Protein AF-A0A7Y2L183-F1 (afdb_monomer)

Secondary structure (DSSP, 8-state):
-PPP-TTSS-HHHHHHHHHHHHTSPPEEGGGGS-HHHHTT---EE--

Mean predicted aligned error: 4.04 Å

pLDDT: mean 93.27, std 4.85, range [81.12, 98.62]

Radius of gyration: 15.01 Å; Cα contacts (8 Å, |Δi|>4): 31; chains: 1; bounding box: 26×33×32 Å

Solvent-accessible surface area (backbone atoms only — not comparable to full-atom values): 3096 Å² total; per-residue (Å²): 140,87,86,86,76,82,78,83,61,55,72,68,55,50,50,54,52,48,56,57,59,68,75,49,76,71,34,65,43,36,81,82,36,56,81,75,49,33,76,73,50,84,51,73,32,77,118

Foldseek 3Di:
DDDDDPCPDDPVRVVVVVVVVVPADWDQPLVVDDPVVSVVRGDTDHD

Sequence (47 aa):
MLLHIPGLFSREEVQRIREALEQTEWADGKITAGFQSARAKHNLQLP

Structure (mmCIF, N/CA/C/O backbone):
data_AF-A0A7Y2L183-F1
#
_entry.id   AF-A0A7Y2L183-F1
#
loop_
_atom_site.group_PDB
_atom_site.id
_atom_site.type_symbol
_atom_site.label_atom_id
_atom_site.label_alt_id
_atom_site.label_comp_id
_atom_site.label_asym_id
_atom_site.label_entity_id
_atom_site.label_seq_id
_atom_site.pdbx_PDB_ins_code
_atom_site.Cartn_x
_atom_site.Cartn_y
_atom_site.Cartn_z
_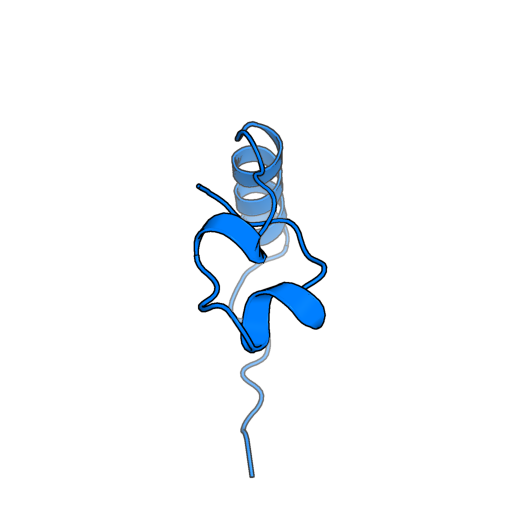atom_site.occupancy
_atom_site.B_iso_or_equiv
_atom_site.auth_seq_id
_atom_site.auth_comp_id
_atom_site.auth_asym_id
_atom_site.auth_atom_id
_atom_site.pdbx_PDB_model_num
ATOM 1 N N . MET A 1 1 ? 0.444 -23.903 7.698 1.00 81.12 1 MET A N 1
ATOM 2 C CA . MET A 1 1 ? -0.873 -23.319 8.036 1.00 81.12 1 MET A CA 1
ATOM 3 C C . MET A 1 1 ? -0.639 -21.878 8.462 1.00 81.12 1 MET A C 1
ATOM 5 O O . MET A 1 1 ? 0.284 -21.661 9.235 1.00 81.12 1 MET A O 1
ATOM 9 N N . LEU A 1 2 ? -1.386 -20.916 7.915 1.00 92.44 2 LEU A N 1
ATOM 10 C CA . LEU A 1 2 ? -1.264 -19.487 8.244 1.00 92.44 2 LEU A CA 1
ATOM 11 C C . LEU A 1 2 ? -2.368 -19.090 9.237 1.00 92.44 2 LEU A C 1
ATOM 13 O O . LEU A 1 2 ? -3.447 -19.678 9.205 1.00 92.44 2 LEU A O 1
ATOM 17 N N . LEU A 1 3 ? -2.090 -18.123 10.115 1.00 95.00 3 LEU A N 1
ATOM 18 C CA . LEU A 1 3 ? -3.039 -17.615 11.112 1.00 95.00 3 LEU A CA 1
ATOM 19 C C . LEU A 1 3 ? -3.658 -16.294 10.643 1.00 95.00 3 LEU A C 1
ATOM 21 O O . LEU A 1 3 ? -2.964 -15.450 10.079 1.00 95.00 3 LEU A O 1
ATOM 25 N N . HIS A 1 4 ? -4.946 -16.095 10.921 1.00 95.44 4 HIS A N 1
ATOM 26 C CA . HIS A 1 4 ? -5.611 -14.805 10.744 1.00 95.44 4 HIS A CA 1
ATOM 27 C C . HIS A 1 4 ? -5.579 -14.000 12.045 1.00 95.44 4 HIS A C 1
ATOM 29 O O . HIS A 1 4 ? -5.900 -14.532 13.106 1.00 95.44 4 HIS A O 1
ATOM 35 N N . ILE A 1 5 ? -5.240 -12.712 11.944 1.00 96.25 5 ILE A N 1
ATOM 36 C CA . ILE A 1 5 ? -5.276 -11.753 13.056 1.00 96.25 5 ILE A CA 1
ATOM 37 C C . ILE A 1 5 ? -6.396 -10.741 12.768 1.00 96.25 5 ILE A C 1
ATOM 39 O O . ILE A 1 5 ? -6.188 -9.805 11.992 1.00 96.25 5 ILE A O 1
ATOM 43 N N . PRO A 1 6 ? -7.610 -10.943 13.310 1.00 96.06 6 PRO A N 1
ATOM 44 C CA . P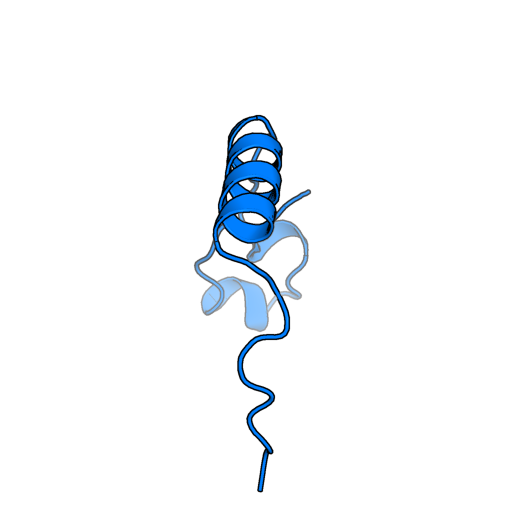RO A 1 6 ? -8.723 -10.033 13.075 1.00 96.06 6 PRO A CA 1
ATOM 45 C C . PRO A 1 6 ? -8.555 -8.731 13.866 1.00 96.06 6 PRO A C 1
ATOM 47 O O . PRO A 1 6 ? -7.944 -8.715 14.931 1.00 96.06 6 PRO A O 1
ATOM 50 N N . GLY A 1 7 ? -9.143 -7.643 13.362 1.00 96.19 7 GLY A N 1
ATOM 51 C CA . GLY A 1 7 ? -9.215 -6.371 14.091 1.00 96.19 7 GLY A CA 1
ATOM 52 C C . GLY A 1 7 ? -7.878 -5.648 14.268 1.00 96.19 7 GLY A C 1
ATOM 53 O O . GLY A 1 7 ? -7.767 -4.828 15.169 1.00 96.19 7 GLY A O 1
ATOM 54 N N . LEU A 1 8 ? -6.875 -5.941 13.428 1.00 97.50 8 LEU A N 1
ATOM 55 C CA . LEU A 1 8 ? -5.569 -5.270 13.476 1.00 97.50 8 LEU A CA 1
ATOM 56 C C . LEU A 1 8 ? -5.673 -3.752 13.254 1.00 97.50 8 LEU A C 1
ATOM 58 O O . LEU A 1 8 ? -4.880 -3.005 13.813 1.00 97.50 8 LEU A O 1
ATOM 62 N N . PHE A 1 9 ? -6.655 -3.322 12.459 1.00 98.06 9 PHE A N 1
ATOM 63 C CA . PHE A 1 9 ? -6.981 -1.916 12.244 1.00 98.06 9 PHE A CA 1
ATOM 64 C C . PHE A 1 9 ? -8.457 -1.659 12.532 1.00 98.06 9 PHE A C 1
ATOM 66 O O . PHE A 1 9 ? -9.321 -2.480 12.192 1.00 98.06 9 PHE A O 1
ATOM 73 N N . SER A 1 10 ? -8.748 -0.492 13.104 1.00 98.38 10 SER A N 1
ATOM 74 C CA . SER A 1 10 ? -10.100 0.062 13.138 1.00 98.38 10 SER A CA 1
ATOM 75 C C . SER A 1 10 ? -10.552 0.493 11.737 1.00 98.38 10 SER A C 1
ATOM 77 O O . SER A 1 10 ? -9.759 0.595 10.796 1.00 98.38 10 SER A O 1
ATOM 79 N N . ARG A 1 11 ? -11.850 0.772 11.567 1.00 98.12 11 ARG A N 1
ATOM 80 C CA . ARG A 1 11 ? -12.381 1.243 10.275 1.00 98.12 11 ARG A CA 1
ATOM 81 C C . ARG A 1 11 ? -11.804 2.608 9.901 1.00 98.12 11 ARG A C 1
ATOM 83 O O . ARG A 1 11 ? -11.508 2.851 8.735 1.00 98.12 11 ARG A O 1
ATOM 90 N N . GLU A 1 12 ? -11.615 3.468 10.892 1.00 98.50 12 GLU A N 1
ATOM 91 C CA . GLU A 1 12 ? -11.090 4.822 10.742 1.00 98.50 12 GLU A CA 1
ATOM 92 C C . GLU A 1 12 ? -9.609 4.799 10.339 1.00 98.50 12 GLU A C 1
ATOM 94 O O . GLU A 1 12 ? -9.173 5.590 9.502 1.00 98.50 12 GLU A O 1
ATOM 99 N N . GLU A 1 13 ? -8.831 3.864 10.891 1.00 98.62 13 GLU A N 1
ATOM 100 C CA . GLU A 1 13 ? -7.435 3.648 10.502 1.00 98.62 13 GLU A CA 1
ATOM 101 C C . GLU A 1 13 ? -7.325 3.141 9.062 1.00 98.62 13 GLU A C 1
ATOM 103 O O . GLU A 1 13 ? -6.531 3.679 8.289 1.00 98.62 13 GLU A O 1
ATOM 108 N N . VAL A 1 14 ? -8.163 2.172 8.669 1.00 98.38 14 VAL A N 1
ATOM 109 C CA . VAL A 1 14 ? -8.215 1.676 7.283 1.00 98.38 14 VAL A 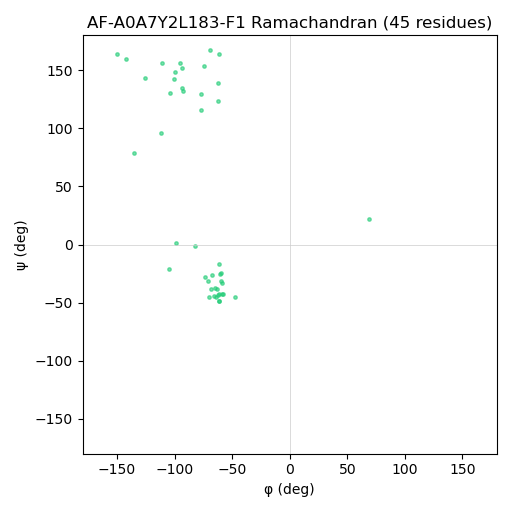CA 1
ATOM 110 C C . VAL A 1 14 ? -8.548 2.801 6.303 1.00 98.38 14 VAL A C 1
ATOM 112 O O . VAL A 1 14 ? -7.919 2.887 5.248 1.00 98.38 14 VAL A O 1
ATOM 115 N N . GLN A 1 15 ? -9.501 3.673 6.647 1.00 98.56 15 GLN A N 1
ATOM 116 C CA . GLN A 1 15 ? -9.884 4.804 5.804 1.00 98.56 15 GLN A CA 1
ATOM 117 C C . GLN A 1 15 ? -8.711 5.769 5.590 1.00 98.56 15 GLN A C 1
ATOM 119 O O . GLN A 1 15 ? -8.379 6.082 4.449 1.00 98.56 15 GLN A O 1
ATOM 124 N N . ARG A 1 16 ? -8.016 6.162 6.664 1.00 98.50 16 ARG A N 1
ATOM 125 C CA . ARG A 1 16 ? -6.850 7.055 6.574 1.00 98.50 16 ARG A CA 1
ATOM 126 C C . ARG A 1 16 ? -5.716 6.453 5.742 1.00 98.50 16 ARG A C 1
ATOM 128 O O . ARG A 1 16 ? -5.102 7.151 4.940 1.00 98.50 16 ARG A O 1
ATOM 135 N N . ILE A 1 17 ? -5.425 5.163 5.930 1.00 98.06 17 ILE A N 1
ATOM 136 C CA . ILE A 1 17 ? -4.391 4.459 5.156 1.00 98.06 17 ILE A CA 1
ATOM 137 C C . ILE A 1 17 ? -4.765 4.449 3.672 1.00 98.06 17 ILE A C 1
ATOM 139 O O . ILE A 1 17 ? -3.918 4.717 2.824 1.00 98.06 17 ILE A O 1
ATOM 143 N N . ARG A 1 18 ? -6.033 4.172 3.352 1.00 97.94 18 ARG A N 1
ATOM 144 C CA . ARG A 1 18 ? -6.531 4.171 1.975 1.00 97.94 18 ARG A CA 1
ATOM 145 C C . ARG A 1 18 ? -6.398 5.540 1.316 1.00 97.94 18 ARG A C 1
ATOM 147 O O . ARG A 1 18 ? -5.855 5.606 0.221 1.00 97.94 18 ARG A O 1
ATOM 154 N N . GLU A 1 19 ? -6.828 6.605 1.986 1.00 98.19 19 GLU A N 1
ATOM 155 C CA . GLU A 1 19 ? -6.708 7.975 1.472 1.00 98.19 19 GLU A CA 1
ATOM 156 C C . GLU A 1 19 ? -5.251 8.339 1.170 1.00 98.19 19 GLU A C 1
ATOM 158 O O . GLU A 1 19 ? -4.958 8.899 0.116 1.00 98.19 19 GLU A O 1
ATOM 163 N N . ALA A 1 20 ? -4.325 7.970 2.060 1.00 97.06 20 ALA A N 1
ATOM 164 C CA . ALA A 1 20 ? -2.903 8.198 1.836 1.00 97.06 20 ALA A CA 1
ATOM 165 C C . ALA A 1 20 ? -2.385 7.415 0.620 1.00 97.06 20 ALA A C 1
ATOM 167 O O . ALA A 1 20 ? -1.686 7.978 -0.215 1.00 97.06 20 ALA A O 1
ATOM 168 N N . LEU A 1 21 ? -2.751 6.134 0.496 1.00 97.38 21 LEU A N 1
ATOM 169 C CA . LEU A 1 21 ? -2.357 5.270 -0.620 1.00 97.38 21 LEU A CA 1
ATOM 170 C C . LEU A 1 21 ? -2.899 5.759 -1.973 1.00 97.38 21 LEU A C 1
ATOM 172 O O . LEU A 1 21 ? -2.198 5.676 -2.981 1.00 97.38 21 LEU A O 1
ATOM 176 N N . GLU A 1 22 ? -4.125 6.276 -2.006 1.00 96.19 22 GLU A N 1
ATOM 177 C CA . GLU A 1 22 ? -4.763 6.811 -3.218 1.00 96.19 22 GLU A CA 1
ATOM 178 C C . GLU A 1 22 ? -4.091 8.091 -3.731 1.00 96.19 22 GLU A C 1
ATOM 180 O O . GLU A 1 22 ? -4.125 8.361 -4.928 1.00 96.19 22 GLU A O 1
ATOM 185 N N . GLN A 1 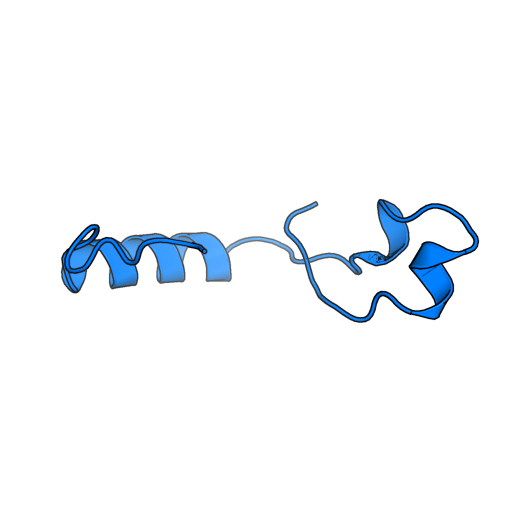23 ? -3.445 8.858 -2.850 1.00 95.94 23 GLN A N 1
ATOM 186 C CA . GLN A 1 23 ? -2.714 10.079 -3.208 1.00 95.94 23 GLN A CA 1
ATOM 187 C C . GLN A 1 23 ? -1.294 9.816 -3.731 1.00 95.94 23 GLN A C 1
ATOM 189 O O . GLN A 1 23 ? -0.581 10.760 -4.074 1.00 95.94 23 GLN A O 1
ATOM 194 N N . THR A 1 24 ? -0.863 8.555 -3.786 1.00 94.25 24 THR A N 1
ATOM 195 C CA . THR A 1 24 ? 0.460 8.177 -4.298 1.00 94.25 24 THR A CA 1
ATOM 196 C C . THR A 1 24 ? 0.409 7.782 -5.770 1.00 94.25 24 THR A C 1
ATOM 198 O O . THR A 1 24 ? -0.623 7.343 -6.280 1.00 94.25 24 THR A O 1
ATOM 201 N N . GLU A 1 25 ? 1.544 7.891 -6.458 1.00 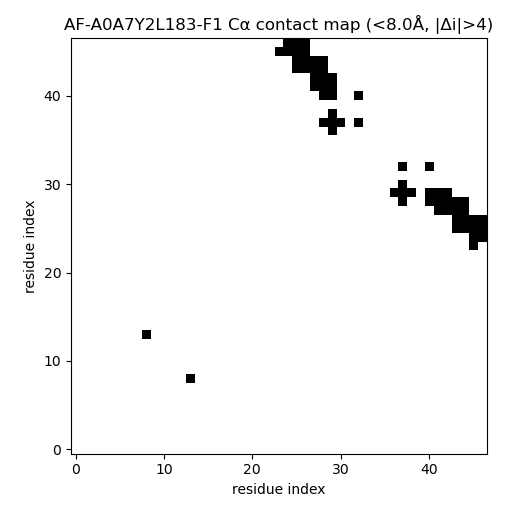93.88 25 GLU A N 1
ATOM 202 C CA . GLU A 1 25 ? 1.690 7.308 -7.789 1.00 93.88 25 GLU A CA 1
ATOM 203 C C . GLU A 1 25 ? 1.903 5.799 -7.680 1.00 93.88 25 GLU A C 1
ATOM 205 O O . GLU A 1 25 ? 2.773 5.326 -6.951 1.00 93.88 25 GLU A O 1
ATOM 210 N N . TRP A 1 26 ? 1.116 5.043 -8.439 1.00 95.31 26 TRP A N 1
ATOM 211 C CA . TRP A 1 26 ? 1.217 3.592 -8.514 1.00 95.31 26 TRP A CA 1
ATOM 212 C C . TRP A 1 26 ? 1.903 3.185 -9.818 1.00 95.31 26 TRP A C 1
ATOM 214 O O . TRP A 1 26 ? 1.513 3.623 -10.899 1.00 95.31 26 TRP A O 1
ATOM 224 N N . ALA A 1 27 ? 2.902 2.314 -9.724 1.00 93.75 27 ALA A N 1
ATOM 225 C CA . ALA A 1 27 ? 3.717 1.870 -10.848 1.00 93.75 27 ALA A CA 1
ATOM 226 C C . ALA A 1 27 ? 3.454 0.396 -11.204 1.00 93.75 27 ALA A C 1
ATOM 228 O O . ALA A 1 27 ? 3.019 -0.394 -10.362 1.00 93.75 27 ALA A O 1
ATOM 229 N N . ASP A 1 28 ? 3.739 0.004 -12.454 1.00 93.56 28 ASP A N 1
ATOM 230 C CA . ASP A 1 28 ? 3.649 -1.401 -12.875 1.00 93.56 28 ASP A CA 1
ATOM 231 C C . ASP A 1 28 ? 4.649 -2.246 -12.071 1.00 93.56 28 ASP A C 1
ATOM 233 O O . ASP A 1 28 ? 5.863 -2.015 -12.077 1.00 93.56 28 ASP A O 1
ATOM 237 N N . GLY A 1 29 ? 4.134 -3.271 -11.393 1.00 91.81 29 GLY A N 1
ATOM 238 C CA . GLY A 1 29 ? 4.925 -4.153 -10.553 1.00 91.81 29 GLY A CA 1
ATOM 239 C C . GLY A 1 29 ? 6.022 -4.919 -11.288 1.00 91.81 29 GLY A C 1
ATOM 240 O O . GLY A 1 29 ? 6.949 -5.419 -10.644 1.00 91.81 29 GLY A O 1
ATOM 241 N N . LYS A 1 30 ? 5.973 -4.998 -12.620 1.00 92.62 30 LYS A N 1
ATOM 242 C CA . LYS A 1 30 ? 7.037 -5.589 -13.439 1.00 92.62 30 LYS A CA 1
ATOM 243 C C . LYS A 1 30 ? 8.381 -4.884 -13.277 1.00 92.62 30 LYS A C 1
ATOM 245 O O . LYS A 1 30 ? 9.397 -5.543 -13.462 1.00 92.62 30 LYS A O 1
ATOM 250 N N . ILE A 1 31 ? 8.402 -3.609 -12.874 1.00 87.56 31 ILE A N 1
ATOM 251 C CA . ILE A 1 31 ? 9.639 -2.834 -12.667 1.00 87.56 31 ILE A CA 1
ATOM 252 C C . ILE A 1 31 ? 10.555 -3.495 -11.624 1.00 87.56 31 ILE A C 1
ATOM 254 O O . ILE A 1 31 ? 11.773 -3.462 -11.764 1.00 87.56 31 ILE A O 1
ATOM 258 N N . THR A 1 32 ? 9.988 -4.157 -10.610 1.00 87.69 32 THR A N 1
ATOM 259 C CA . THR A 1 32 ? 10.763 -4.872 -9.577 1.00 87.69 32 THR A CA 1
ATOM 260 C C . THR A 1 32 ? 10.863 -6.376 -9.824 1.00 87.69 32 THR A C 1
ATOM 262 O O . THR A 1 32 ? 11.437 -7.103 -9.013 1.00 87.69 32 THR A O 1
ATOM 265 N N . ALA A 1 33 ? 10.289 -6.883 -10.916 1.00 88.00 33 ALA A N 1
ATOM 266 C CA . ALA A 1 33 ? 10.299 -8.304 -11.219 1.00 88.00 33 ALA A CA 1
ATOM 267 C C . ALA A 1 33 ? 11.489 -8.679 -12.107 1.00 88.00 33 ALA A C 1
ATOM 269 O O . ALA A 1 33 ? 11.716 -8.087 -13.158 1.00 88.00 33 ALA A O 1
ATOM 270 N N . GLY A 1 34 ? 12.205 -9.741 -11.728 1.00 85.50 34 GLY A N 1
ATOM 271 C CA . GLY A 1 34 ? 13.160 -10.387 -12.630 1.00 85.50 34 GLY A CA 1
ATOM 272 C C . GLY A 1 34 ? 12.475 -10.939 -13.891 1.00 85.50 34 GLY A C 1
ATOM 273 O O . GLY A 1 34 ? 11.259 -11.134 -13.917 1.00 85.50 34 GLY A O 1
ATOM 274 N N . PHE A 1 35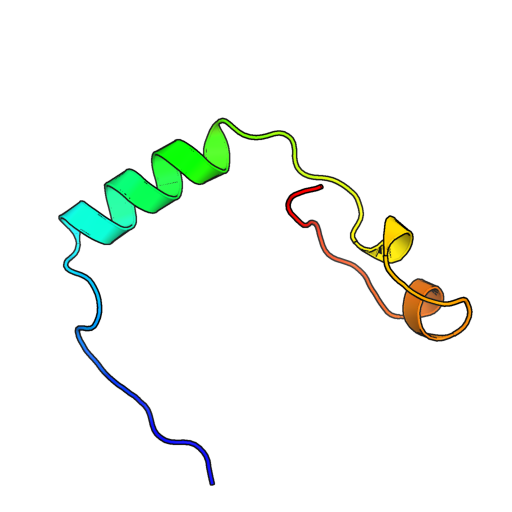 ? 13.262 -11.243 -14.928 1.00 82.44 35 PHE A N 1
ATOM 275 C CA . PHE A 1 35 ? 12.785 -11.593 -16.279 1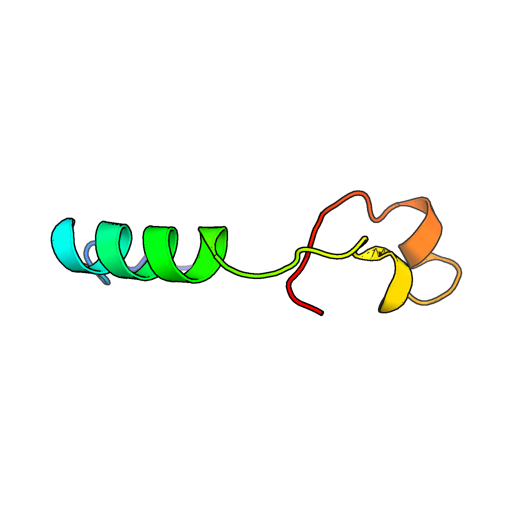.00 82.44 35 PHE A CA 1
ATOM 276 C C . PHE A 1 35 ? 11.649 -12.632 -16.323 1.00 82.44 35 PHE A C 1
ATOM 278 O O . PHE A 1 35 ? 10.664 -12.450 -17.037 1.00 82.44 35 PHE A O 1
ATOM 285 N N . GLN A 1 36 ? 11.754 -13.719 -15.551 1.00 86.56 36 GLN A N 1
ATOM 286 C CA . GLN A 1 36 ? 10.715 -14.754 -15.517 1.00 86.56 36 GLN A CA 1
ATOM 287 C C . GLN A 1 36 ? 9.433 -14.262 -14.838 1.00 86.56 36 GLN A C 1
ATOM 289 O O . GLN A 1 36 ? 8.337 -14.451 -15.364 1.00 86.56 36 GLN A O 1
ATOM 294 N N . SER A 1 37 ? 9.568 -13.586 -13.699 1.00 86.94 37 SER A N 1
ATOM 295 C CA . SER A 1 37 ? 8.437 -13.109 -12.905 1.00 86.94 37 SER A CA 1
ATOM 296 C C . SER A 1 37 ? 7.701 -11.953 -13.579 1.00 86.94 37 SER A C 1
ATOM 298 O O . SER A 1 37 ? 6.483 -11.868 -13.459 1.00 86.94 37 SER A O 1
ATOM 300 N N . ALA A 1 38 ? 8.392 -11.107 -14.350 1.00 88.50 38 ALA A N 1
ATOM 301 C CA . ALA A 1 38 ? 7.782 -9.993 -15.079 1.00 88.50 38 ALA A CA 1
ATOM 302 C C . AL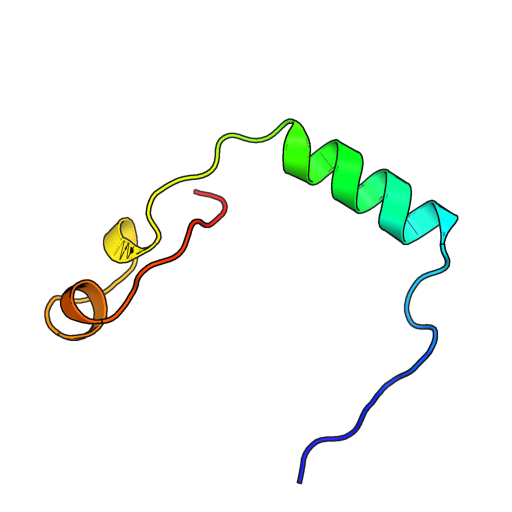A A 1 38 ? 6.722 -10.450 -16.100 1.00 88.50 38 ALA A C 1
ATOM 304 O O . ALA A 1 38 ? 5.791 -9.710 -16.411 1.00 88.50 38 ALA A O 1
ATOM 305 N N . ARG A 1 39 ? 6.824 -11.689 -16.601 1.00 85.50 39 ARG A N 1
ATOM 306 C CA . ARG A 1 39 ? 5.848 -12.265 -17.541 1.00 85.50 39 ARG A CA 1
ATOM 307 C C . ARG A 1 39 ? 4.525 -12.644 -16.875 1.00 85.50 39 ARG A C 1
ATOM 309 O O . ARG A 1 39 ? 3.502 -12.651 -17.548 1.00 85.50 39 ARG A O 1
ATOM 316 N N . ALA A 1 40 ? 4.556 -12.975 -15.585 1.00 89.69 40 ALA A N 1
ATOM 317 C CA . ALA A 1 40 ? 3.385 -13.404 -14.820 1.00 89.69 40 ALA A CA 1
ATOM 318 C C . ALA A 1 40 ? 2.862 -12.320 -13.863 1.00 89.69 40 ALA A C 1
ATOM 320 O O . ALA A 1 40 ? 1.707 -12.369 -13.447 1.00 89.69 40 ALA A O 1
ATOM 321 N N . LYS A 1 41 ? 3.698 -11.340 -13.502 1.00 91.38 41 LYS A N 1
ATOM 322 C CA . LYS A 1 41 ? 3.341 -10.262 -12.581 1.00 91.38 41 LYS A CA 1
ATOM 323 C C . LYS A 1 41 ? 2.482 -9.224 -13.302 1.00 91.38 41 LYS A C 1
ATOM 325 O O . LYS A 1 41 ? 2.930 -8.577 -14.245 1.00 91.38 41 LYS A O 1
ATOM 330 N N . HIS A 1 42 ? 1.239 -9.088 -12.854 1.00 92.81 42 HIS A N 1
ATOM 331 C CA . HIS A 1 42 ? 0.262 -8.142 -13.385 1.00 92.81 42 HIS A CA 1
ATOM 332 C C . HIS A 1 42 ? -0.444 -7.446 -12.220 1.00 92.81 42 HIS A C 1
ATOM 334 O O . HIS A 1 42 ? -1.531 -7.838 -11.799 1.00 92.81 42 HIS A O 1
ATOM 340 N N . ASN A 1 43 ? 0.235 -6.460 -11.640 1.00 94.06 43 ASN A N 1
ATOM 341 C CA . ASN A 1 43 ? -0.270 -5.659 -10.536 1.00 94.06 43 ASN A CA 1
ATOM 342 C C . ASN A 1 43 ? 0.320 -4.249 -10.588 1.00 94.06 43 ASN A C 1
ATOM 344 O O . ASN A 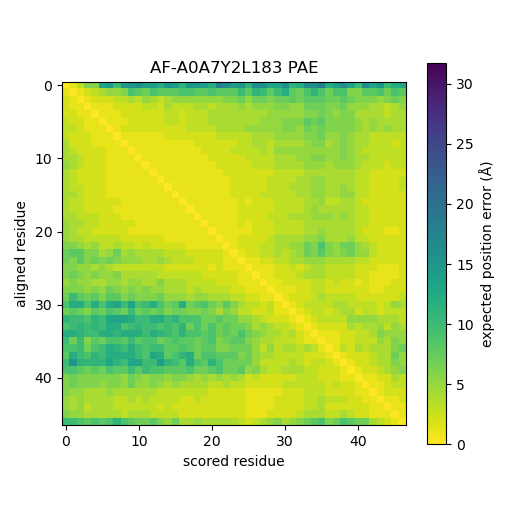1 43 ? 1.345 -4.014 -11.226 1.00 94.06 43 ASN A O 1
ATOM 348 N N . LEU A 1 44 ? -0.311 -3.341 -9.856 1.00 94.62 44 LEU A N 1
ATOM 349 C CA . LEU A 1 44 ? 0.290 -2.073 -9.483 1.00 94.62 44 LEU A CA 1
ATOM 350 C C . LEU A 1 44 ? 0.958 -2.207 -8.111 1.00 94.62 44 LEU A C 1
ATOM 352 O O . LEU A 1 44 ? 0.542 -3.025 -7.283 1.00 94.62 44 LEU A O 1
ATOM 356 N N . GLN A 1 45 ? 1.995 -1.416 -7.877 1.00 94.44 45 GLN A N 1
ATOM 357 C CA . GLN A 1 45 ? 2.669 -1.300 -6.589 1.00 94.44 45 GLN A CA 1
ATOM 358 C C . GLN A 1 45 ? 3.083 0.151 -6.341 1.00 94.44 45 GLN A C 1
ATOM 360 O O . GLN A 1 45 ? 3.215 0.928 -7.286 1.00 94.44 45 GLN A O 1
ATOM 365 N N . LEU A 1 46 ? 3.311 0.499 -5.077 1.00 92.31 46 LEU A N 1
ATOM 366 C CA . LEU A 1 46 ? 4.044 1.718 -4.757 1.00 92.31 46 LEU A CA 1
ATOM 367 C C . LEU A 1 46 ? 5.469 1.598 -5.339 1.00 92.31 46 LEU A C 1
ATOM 369 O O . LEU A 1 46 ? 6.015 0.487 -5.299 1.00 92.31 46 LEU A O 1
ATOM 373 N N . PRO A 1 47 ? 6.019 2.673 -5.930 1.00 82.69 47 PRO A N 1
ATOM 374 C CA . PRO A 1 47 ? 7.326 2.665 -6.584 1.00 82.69 47 PRO A CA 1
ATOM 375 C C . PRO A 1 47 ? 8.464 2.216 -5.663 1.00 82.69 47 PRO A C 1
ATOM 377 O O . PRO A 1 47 ? 8.416 2.514 -4.447 1.00 82.69 47 PRO A O 1
#